Protein AF-A0A661KU87-F1 (afdb_monomer_lite)

Foldseek 3Di:
DVCVVVPCVVPPDDPVVVVVVCCVVVVVVCVVVVHDPLQVLLVCLLVVLQVLLVVLVVCLVQQHFWFDFDPDPPFDADDDPSHPHDHPTGTHSLSNLSNVLSVVLSVVLVVVVVVDQDRNLSNLSSLQSNLVSQLVSVVGTPPADDDDPPDGPSNVVSVVSNVVSVVVNVVVVVVSVVD

Sequence (179 aa):
YPLDILQIWKGGLVFSGGLITSCLVGGWYIRKYRLSFWLVGDIIAPSVALGQAIGRIGCFMAGCGYGKPTNLPWAVTFHNPHSLAPLNIPLHPTQLYHCLACTIIFFCLMILRKHKSFEGQIFLWYLLMHSLQRIIIERFRGDLYPFIGQMTATQFISLVILLTSGIMIILKTTKNKNK

pLDDT: mean 86.89, std 8.89, range [54.62, 96.62]

Structure (mmCIF, N/CA/C/O backbone):
data_AF-A0A661KU87-F1
#
_entry.id   AF-A0A661KU87-F1
#
loop_
_atom_site.group_PDB
_atom_site.id
_atom_site.type_symbol
_atom_site.label_atom_id
_atom_site.label_alt_id
_atom_site.label_comp_id
_atom_site.label_asym_id
_atom_site.label_entity_id
_atom_site.label_seq_id
_atom_site.pdbx_PDB_ins_code
_atom_site.Cartn_x
_atom_site.Cartn_y
_atom_site.Cartn_z
_atom_site.occupancy
_atom_site.B_iso_or_equiv
_atom_site.auth_seq_id
_atom_site.auth_comp_id
_atom_site.auth_asym_id
_atom_site.auth_atom_id
_atom_site.pdbx_PDB_model_num
ATOM 1 N N . TYR A 1 1 ? -19.245 8.003 -27.770 1.00 63.16 1 TYR A N 1
ATOM 2 C CA . TYR A 1 1 ? -19.704 6.608 -27.654 1.00 63.16 1 TYR A CA 1
ATOM 3 C C . TYR A 1 1 ? -20.017 6.285 -26.189 1.00 63.16 1 TYR A C 1
ATOM 5 O O . TYR A 1 1 ? -19.092 6.104 -25.414 1.00 63.16 1 TYR A O 1
ATOM 13 N N . PRO A 1 2 ? -21.293 6.290 -25.761 1.00 75.38 2 PRO A N 1
ATOM 14 C CA . PRO A 1 2 ? -21.675 6.072 -24.355 1.00 75.38 2 PRO A CA 1
ATOM 15 C C . PRO A 1 2 ? -21.610 4.600 -23.896 1.00 75.38 2 PRO A C 1
ATOM 17 O O . PRO A 1 2 ? -21.434 4.338 -22.711 1.00 75.38 2 PRO A O 1
ATOM 20 N N . LEU A 1 3 ? -21.694 3.634 -24.819 1.00 82.31 3 LEU A N 1
ATOM 21 C CA . LEU A 1 3 ? -21.620 2.194 -24.513 1.00 82.31 3 LEU A CA 1
ATOM 22 C C . LEU A 1 3 ? -20.214 1.718 -24.107 1.00 82.31 3 LEU A C 1
ATOM 24 O O . LEU A 1 3 ? -20.080 0.650 -23.512 1.00 82.31 3 LEU A O 1
ATOM 28 N N . ASP A 1 4 ? -19.172 2.507 -24.378 1.00 78.69 4 ASP A N 1
ATOM 29 C CA . ASP A 1 4 ? -17.792 2.163 -24.015 1.00 78.69 4 ASP A CA 1
ATOM 30 C C . ASP A 1 4 ? -17.561 2.168 -22.496 1.00 78.69 4 ASP A C 1
ATOM 32 O O . ASP A 1 4 ? -16.654 1.497 -22.013 1.00 78.69 4 ASP A O 1
ATOM 36 N N . ILE A 1 5 ? -18.430 2.834 -21.724 1.00 79.44 5 ILE A N 1
ATOM 37 C CA . ILE A 1 5 ? -18.377 2.855 -20.253 1.00 79.44 5 ILE A CA 1
ATOM 38 C C . ILE A 1 5 ? -18.571 1.447 -19.659 1.00 79.44 5 ILE A C 1
ATOM 40 O O . ILE A 1 5 ? -18.002 1.131 -18.617 1.00 79.44 5 ILE A O 1
ATOM 44 N N . LEU A 1 6 ? -19.347 0.580 -20.321 1.00 80.69 6 LEU A N 1
ATOM 45 C CA . LEU A 1 6 ? -19.609 -0.789 -19.858 1.00 80.69 6 LEU A CA 1
ATOM 46 C C . LEU A 1 6 ? -18.493 -1.775 -20.233 1.00 80.69 6 LEU A C 1
ATOM 48 O O . LEU A 1 6 ? -18.480 -2.903 -19.740 1.00 80.69 6 LEU A O 1
ATOM 52 N N . GLN A 1 7 ? -17.544 -1.372 -21.081 1.00 84.12 7 GLN A N 1
ATOM 53 C CA . GLN A 1 7 ? -16.491 -2.246 -21.599 1.00 84.12 7 GLN A CA 1
ATOM 54 C C . GLN A 1 7 ? -15.304 -2.337 -20.632 1.00 84.12 7 GLN A C 1
ATOM 56 O O . GLN A 1 7 ? -14.158 -2.069 -20.988 1.00 84.12 7 GLN A O 1
ATOM 61 N N . ILE A 1 8 ? -15.578 -2.765 -19.399 1.00 78.31 8 ILE A N 1
ATOM 62 C CA . ILE A 1 8 ? -14.597 -2.901 -18.308 1.00 78.31 8 ILE A CA 1
ATOM 63 C C . ILE A 1 8 ? -13.399 -3.802 -18.659 1.00 78.31 8 ILE A C 1
ATOM 65 O O . ILE A 1 8 ? -12.317 -3.647 -18.098 1.00 78.31 8 ILE A O 1
ATOM 69 N N . TRP A 1 9 ? -13.565 -4.723 -19.612 1.00 80.62 9 TRP A N 1
ATOM 70 C CA . TRP A 1 9 ? -12.511 -5.623 -20.092 1.00 80.62 9 TRP A CA 1
ATOM 71 C C . TRP A 1 9 ? -11.482 -4.941 -21.001 1.00 80.62 9 TRP A C 1
ATOM 73 O O . TRP A 1 9 ? -10.392 -5.476 -21.181 1.00 80.62 9 TRP A O 1
ATOM 83 N N . LYS A 1 10 ? -11.786 -3.758 -21.555 1.00 76.00 10 LYS A N 1
ATOM 84 C CA . LYS A 1 10 ? -10.812 -2.958 -22.317 1.00 76.00 10 LYS A CA 1
ATOM 85 C C . LYS A 1 10 ? -9.839 -2.186 -21.415 1.00 76.00 10 LYS A C 1
ATOM 87 O O . LYS A 1 10 ? -8.954 -1.499 -21.919 1.00 76.00 10 LYS A O 1
ATOM 92 N N . GLY A 1 11 ? -9.981 -2.299 -20.093 1.00 73.12 11 GLY A N 1
ATOM 93 C CA . GLY A 1 11 ? -9.184 -1.558 -19.121 1.00 73.12 11 GLY A CA 1
ATOM 94 C C . GLY A 1 11 ? -9.775 -0.178 -18.820 1.00 73.12 11 GLY A C 1
ATOM 95 O O . GLY A 1 11 ? -10.989 -0.007 -18.798 1.00 73.12 11 GLY A O 1
ATOM 96 N N . GLY A 1 12 ? -8.920 0.806 -18.523 1.00 72.94 12 GLY A N 1
ATOM 97 C CA . GLY A 1 12 ? -9.352 2.173 -18.180 1.00 72.94 12 GLY A CA 1
ATOM 98 C C . GLY A 1 12 ? -9.786 2.373 -16.721 1.00 72.94 12 GLY A C 1
ATOM 99 O O . GLY A 1 12 ? -10.287 3.436 -16.359 1.00 72.94 12 GLY A O 1
ATOM 100 N N . LEU A 1 13 ? -9.572 1.377 -15.859 1.00 77.69 13 LEU A N 1
ATOM 101 C CA . LEU A 1 13 ? -9.846 1.483 -14.428 1.00 77.69 13 LEU A CA 1
ATOM 102 C C . LEU A 1 13 ? -8.780 2.348 -13.746 1.00 77.69 13 LEU A C 1
ATOM 104 O O . LEU A 1 13 ? -7.620 1.956 -13.616 1.00 77.69 13 LEU A O 1
ATOM 108 N N . VAL A 1 14 ? -9.187 3.528 -13.282 1.00 79.19 14 VAL A N 1
ATOM 109 C CA . VAL A 1 14 ? -8.317 4.459 -12.555 1.00 79.19 14 VAL A CA 1
ATOM 110 C C . VAL A 1 14 ? -8.479 4.256 -11.051 1.00 79.19 14 VAL A C 1
ATOM 112 O O . VAL A 1 14 ? -9.593 4.244 -10.525 1.00 79.19 14 VAL A O 1
ATOM 115 N N . PHE A 1 15 ? -7.353 4.170 -10.338 1.00 77.00 15 PHE A N 1
ATOM 116 C CA . PHE A 1 15 ? -7.320 3.994 -8.882 1.00 77.00 15 PHE A CA 1
ATOM 117 C C . PHE A 1 15 ? -8.163 5.036 -8.126 1.00 77.00 15 PHE A C 1
ATOM 119 O O . PHE A 1 15 ? -8.895 4.688 -7.200 1.00 77.00 15 PHE A O 1
ATOM 126 N N . SER A 1 16 ? -8.110 6.303 -8.548 1.00 79.62 16 SER A N 1
ATOM 127 C CA . SER A 1 16 ? -8.848 7.407 -7.923 1.00 79.62 16 SER A CA 1
ATOM 128 C C . SER A 1 16 ? -10.362 7.184 -7.912 1.00 79.62 16 SER A C 1
ATOM 130 O O . SER A 1 16 ? -11.008 7.494 -6.915 1.00 79.62 16 SER A O 1
ATOM 132 N N . GLY A 1 17 ? -10.925 6.601 -8.977 1.00 84.81 17 GLY A N 1
ATOM 133 C CA . GLY A 1 17 ? -12.355 6.291 -9.043 1.00 84.81 17 GLY A CA 1
ATOM 134 C C . GLY A 1 17 ? -12.747 5.248 -7.999 1.00 84.81 17 GLY A C 1
ATOM 135 O O . GLY A 1 17 ? -13.659 5.473 -7.207 1.00 84.81 17 GLY A O 1
ATOM 136 N N . GLY A 1 18 ? -11.981 4.154 -7.923 1.00 85.06 18 GLY A N 1
ATOM 137 C CA . GLY A 1 18 ? -12.186 3.116 -6.912 1.00 85.06 18 GLY A CA 1
ATOM 138 C C . GLY A 1 18 ? -12.072 3.652 -5.483 1.00 85.06 18 GLY A C 1
ATOM 139 O O . GLY A 1 18 ? -12.890 3.305 -4.630 1.00 85.06 18 GLY A O 1
ATOM 140 N N . LEU A 1 19 ? -11.108 4.541 -5.226 1.00 85.56 19 LEU A N 1
ATOM 141 C CA . LEU A 1 19 ? -10.925 5.162 -3.915 1.00 85.56 19 LEU A CA 1
ATOM 142 C C . LEU A 1 19 ? -12.119 6.044 -3.522 1.00 85.56 19 LEU A C 1
ATOM 144 O O . LEU A 1 19 ? -12.631 5.910 -2.411 1.00 85.56 19 LEU A O 1
ATOM 148 N N . ILE A 1 20 ? -12.590 6.911 -4.425 1.00 88.69 20 ILE A N 1
ATOM 149 C CA . ILE A 1 20 ? -13.728 7.808 -4.164 1.00 88.69 20 ILE A CA 1
ATOM 150 C C . ILE A 1 20 ? -14.986 6.994 -3.864 1.00 88.69 20 ILE A C 1
ATOM 152 O O . ILE A 1 20 ? -15.632 7.212 -2.838 1.00 88.69 20 ILE A O 1
ATOM 156 N N . THR A 1 21 ? -15.304 6.013 -4.711 1.00 90.25 21 THR A N 1
ATOM 157 C CA . THR A 1 21 ? -16.482 5.161 -4.516 1.00 90.25 21 THR A CA 1
ATOM 158 C C . THR A 1 21 ? -16.381 4.363 -3.216 1.00 90.25 21 THR A C 1
ATOM 160 O O . THR A 1 21 ? -17.356 4.294 -2.470 1.00 90.25 21 THR A O 1
ATOM 163 N N . SER A 1 22 ? -15.199 3.832 -2.884 1.00 88.81 22 SER A N 1
ATOM 164 C CA . SER A 1 22 ? -14.978 3.105 -1.625 1.00 88.81 22 SER A CA 1
ATOM 165 C C . SER A 1 22 ? -15.187 3.995 -0.397 1.00 88.81 22 SER A C 1
ATOM 167 O O . SER A 1 22 ? -15.832 3.574 0.562 1.00 88.81 22 SER A O 1
ATOM 169 N N . CYS A 1 23 ? -14.696 5.237 -0.424 1.00 89.88 23 CYS A N 1
ATOM 170 C CA . CYS A 1 23 ? -14.893 6.198 0.662 1.00 89.88 23 CYS A CA 1
ATOM 171 C C . CYS A 1 23 ? -16.365 6.602 0.821 1.00 89.88 23 CYS A C 1
ATOM 173 O O . CYS A 1 23 ? -16.861 6.656 1.946 1.00 89.88 23 CYS A O 1
ATOM 175 N N . LEU A 1 24 ? -17.077 6.852 -0.283 1.00 92.69 24 LEU A N 1
ATOM 176 C CA . LEU A 1 24 ? -18.495 7.225 -0.257 1.00 92.69 24 LEU A CA 1
ATOM 177 C C . LEU A 1 24 ? -19.370 6.088 0.278 1.00 92.69 24 LEU A C 1
ATOM 179 O O . LEU A 1 24 ? -20.148 6.290 1.211 1.00 92.69 24 LEU A O 1
ATOM 183 N N . VAL A 1 25 ? -19.210 4.881 -0.271 1.00 92.94 25 VAL A N 1
ATOM 184 C CA . VAL A 1 25 ? -19.985 3.703 0.143 1.00 92.94 25 VAL A CA 1
ATOM 185 C C . VAL A 1 25 ? -19.622 3.293 1.569 1.00 92.94 25 VAL A C 1
ATOM 187 O O . VAL A 1 25 ? -20.515 3.038 2.377 1.00 92.94 25 VAL A O 1
ATOM 190 N N . GLY A 1 26 ? -18.332 3.290 1.915 1.00 90.62 26 GLY A N 1
ATOM 191 C CA . GLY A 1 26 ? -17.863 2.990 3.267 1.00 90.62 26 GLY A CA 1
ATOM 192 C C . GLY A 1 26 ? -18.375 3.997 4.298 1.00 90.62 26 GLY A C 1
ATOM 193 O O . GLY A 1 26 ? -18.896 3.601 5.339 1.00 90.62 26 GLY A O 1
ATOM 194 N N . GLY A 1 27 ? -18.309 5.295 3.992 1.00 91.56 27 GLY A N 1
ATOM 195 C CA . GLY A 1 27 ? -18.833 6.355 4.856 1.00 91.56 27 GLY A CA 1
ATOM 196 C C . GLY A 1 27 ? -20.348 6.261 5.050 1.00 91.56 27 GLY A C 1
ATOM 197 O O . GLY A 1 27 ? -20.837 6.347 6.180 1.00 91.56 27 GLY A O 1
ATOM 198 N N . TRP A 1 28 ? -21.092 6.006 3.970 1.00 94.81 28 TRP A N 1
ATOM 199 C CA . TRP A 1 28 ? -22.531 5.754 4.038 1.00 94.81 28 TRP A CA 1
ATOM 200 C C . TRP A 1 28 ? -22.860 4.526 4.897 1.00 94.81 28 TRP A C 1
ATOM 202 O O . TRP A 1 28 ? -23.741 4.601 5.752 1.00 94.81 28 TRP A O 1
ATOM 212 N N . TYR A 1 29 ? -22.119 3.426 4.738 1.00 93.06 29 TYR A N 1
ATOM 213 C CA . TYR A 1 29 ? -22.314 2.194 5.505 1.00 93.06 29 TYR A CA 1
ATOM 214 C C . TYR A 1 29 ? -22.058 2.402 7.004 1.00 93.06 29 TYR A C 1
ATOM 216 O O . TYR A 1 29 ? -22.895 2.048 7.835 1.00 93.06 29 TYR A O 1
ATOM 224 N N . ILE A 1 30 ? -20.943 3.049 7.357 1.00 93.44 30 ILE A N 1
ATOM 225 C CA . ILE A 1 30 ? -20.600 3.380 8.748 1.00 93.44 30 ILE A CA 1
ATOM 226 C C . ILE A 1 30 ? -21.708 4.224 9.385 1.00 93.44 30 ILE A C 1
ATOM 228 O O . ILE A 1 30 ? -22.127 3.945 10.510 1.00 93.44 30 ILE A O 1
ATOM 232 N N . ARG A 1 31 ? -22.229 5.220 8.653 1.00 91.88 31 ARG A N 1
ATOM 233 C CA . ARG A 1 31 ? -23.305 6.094 9.137 1.00 91.88 31 ARG A CA 1
ATOM 234 C C . ARG A 1 31 ? -24.635 5.354 9.279 1.00 91.88 31 ARG A C 1
ATOM 236 O O . ARG A 1 31 ? -25.311 5.530 10.290 1.00 91.88 31 ARG A O 1
ATOM 243 N N . LYS A 1 32 ? -24.999 4.518 8.302 1.00 94.56 32 LYS A N 1
ATOM 244 C CA . LYS A 1 32 ? -26.252 3.748 8.298 1.00 94.56 32 LYS A CA 1
ATOM 245 C C . LYS A 1 32 ? -26.335 2.786 9.483 1.00 94.56 32 LYS A C 1
ATOM 24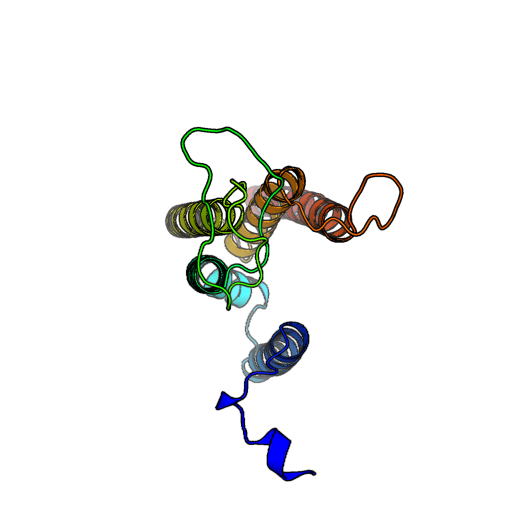7 O O . LYS A 1 32 ? -27.383 2.699 10.113 1.00 94.56 32 LYS A O 1
ATOM 252 N N . TYR A 1 33 ? -25.230 2.117 9.811 1.00 93.38 33 TYR A N 1
ATOM 253 C CA . TYR A 1 33 ? -25.172 1.124 10.890 1.00 93.38 33 TYR A CA 1
ATOM 254 C C . TYR A 1 33 ? -24.600 1.663 12.211 1.00 93.38 33 TYR A C 1
ATOM 256 O O . TYR A 1 33 ? -24.399 0.890 13.142 1.00 93.38 33 TYR A O 1
ATOM 264 N N . ARG A 1 34 ? -24.349 2.979 12.312 1.00 91.44 34 ARG A N 1
ATOM 265 C CA . ARG A 1 34 ? -23.803 3.649 13.511 1.00 91.44 34 ARG A CA 1
ATOM 266 C C . ARG A 1 34 ? -22.528 2.986 14.054 1.00 91.44 34 ARG A C 1
ATOM 268 O O . ARG A 1 34 ? -22.340 2.869 15.262 1.00 91.44 34 ARG A O 1
ATOM 275 N N . LEU A 1 35 ? -21.652 2.544 13.155 1.00 91.19 35 LEU A N 1
ATOM 276 C CA . LEU A 1 35 ? -20.409 1.869 13.522 1.00 91.19 35 LEU A CA 1
ATOM 277 C C . LEU A 1 35 ? -19.326 2.883 13.917 1.00 91.19 35 LEU A C 1
ATOM 279 O O . LEU A 1 35 ? -19.263 3.992 13.385 1.00 91.19 35 LEU A O 1
ATOM 283 N N . SER A 1 36 ? -18.424 2.485 14.817 1.00 90.44 36 SER A N 1
ATOM 284 C CA . SER A 1 36 ? -17.209 3.255 15.111 1.00 90.44 36 SER A CA 1
ATOM 285 C C . SER A 1 36 ? -16.276 3.215 13.898 1.00 90.44 36 SER A C 1
ATOM 287 O O . SER A 1 36 ? -15.857 2.138 13.466 1.00 90.44 36 SER A O 1
ATOM 289 N N . PHE A 1 37 ? -15.920 4.384 13.350 1.00 90.00 37 PHE A N 1
ATOM 290 C CA . PHE A 1 37 ? -14.966 4.492 12.235 1.00 90.00 37 PHE A CA 1
ATOM 291 C C . PHE A 1 37 ? -13.638 3.793 12.557 1.00 90.00 37 PHE A C 1
ATOM 293 O O . PHE A 1 37 ? -13.064 3.117 11.709 1.00 90.00 37 PHE A O 1
ATOM 300 N N . TRP A 1 38 ? -13.179 3.911 13.803 1.00 91.44 38 TRP A N 1
ATOM 301 C CA . TRP A 1 38 ? -11.935 3.307 14.271 1.00 91.44 38 TRP A CA 1
ATOM 302 C C . TRP A 1 38 ? -11.997 1.781 14.299 1.00 91.44 38 TRP A C 1
ATOM 304 O O . TRP A 1 38 ? -11.044 1.126 13.883 1.00 91.44 38 TRP A O 1
ATOM 314 N N . LEU A 1 39 ? -13.131 1.219 14.726 1.00 90.69 39 LEU A N 1
ATOM 315 C CA . LEU A 1 39 ? -13.360 -0.223 14.706 1.00 90.69 39 LEU A CA 1
ATOM 316 C C . LEU A 1 39 ? -13.372 -0.763 13.272 1.00 90.69 39 LEU A C 1
ATOM 318 O O . LEU A 1 39 ? -12.724 -1.768 12.986 1.00 90.69 39 LEU A O 1
ATOM 322 N N . VAL A 1 40 ? -14.085 -0.089 12.365 1.00 92.56 40 VAL A N 1
ATOM 323 C CA . VAL A 1 40 ? -14.126 -0.487 10.951 1.00 92.56 40 VAL A CA 1
ATOM 324 C C . VAL A 1 40 ? -12.734 -0.377 10.330 1.00 92.56 40 VAL A C 1
ATOM 326 O O . VAL A 1 40 ? -12.292 -1.321 9.682 1.00 92.56 40 VAL A O 1
ATOM 329 N N . GLY A 1 41 ? -12.011 0.713 10.605 1.00 91.88 41 GLY A N 1
ATOM 330 C CA . GLY A 1 41 ? -10.615 0.917 10.214 1.00 91.88 41 GLY A CA 1
ATOM 331 C C . GLY A 1 41 ? -9.700 -0.240 10.625 1.00 91.88 41 GLY A C 1
ATOM 332 O O . GLY A 1 41 ? -8.937 -0.755 9.808 1.00 91.88 41 GLY A O 1
ATOM 333 N N . ASP A 1 42 ? -9.807 -0.687 11.877 1.00 92.50 42 ASP A N 1
ATOM 334 C CA . ASP A 1 42 ? -9.014 -1.797 12.414 1.00 92.50 42 ASP A CA 1
ATOM 335 C C . ASP A 1 42 ? -9.293 -3.134 11.711 1.00 92.50 42 ASP A C 1
ATOM 337 O O . ASP A 1 42 ? -8.398 -3.973 11.592 1.00 92.50 42 ASP A O 1
ATOM 341 N N . ILE A 1 43 ? -10.525 -3.339 11.239 1.00 92.75 43 ILE A N 1
ATOM 342 C CA . ILE A 1 43 ? -10.932 -4.549 10.514 1.00 92.75 43 ILE A CA 1
ATOM 343 C C . ILE A 1 43 ? -10.442 -4.504 9.062 1.00 92.75 43 ILE A C 1
ATOM 345 O O . ILE A 1 43 ? -9.950 -5.508 8.543 1.00 92.75 43 ILE A O 1
ATOM 349 N N . ILE A 1 44 ? -10.565 -3.352 8.398 1.00 93.62 44 ILE A N 1
ATOM 350 C CA . ILE A 1 44 ? -10.206 -3.222 6.979 1.00 93.62 44 ILE A CA 1
ATOM 351 C C . ILE A 1 44 ? -8.693 -3.130 6.761 1.00 93.62 44 ILE A C 1
ATOM 353 O O . ILE A 1 44 ? -8.218 -3.587 5.728 1.00 93.62 44 ILE A O 1
ATOM 357 N N . ALA A 1 45 ? -7.926 -2.581 7.709 1.00 94.12 45 ALA A N 1
ATOM 358 C CA . ALA A 1 45 ? -6.499 -2.302 7.528 1.00 94.12 45 ALA A CA 1
ATOM 359 C C . ALA A 1 45 ? -5.660 -3.520 7.082 1.00 94.12 45 ALA A C 1
ATOM 361 O O . ALA A 1 45 ? -4.958 -3.402 6.073 1.00 94.12 45 ALA A O 1
ATOM 362 N N . PRO A 1 46 ? -5.747 -4.701 7.732 1.00 93.88 46 PRO A N 1
ATOM 363 C CA . PRO A 1 46 ? -5.045 -5.892 7.254 1.00 93.88 46 PRO A CA 1
ATOM 364 C C . PRO A 1 46 ? -5.496 -6.305 5.845 1.00 93.88 46 PRO A C 1
ATOM 366 O O . PRO A 1 46 ? -4.669 -6.600 4.986 1.00 93.88 46 PRO A O 1
ATOM 369 N N . SER A 1 47 ? -6.802 -6.259 5.572 1.00 94.38 47 SER A N 1
ATOM 370 C CA . SER A 1 47 ? -7.365 -6.617 4.263 1.00 94.38 47 SER A CA 1
ATOM 371 C C . SER A 1 47 ? -6.845 -5.705 3.149 1.00 94.38 47 SER A C 1
ATOM 373 O O . SER A 1 47 ? -6.512 -6.176 2.064 1.00 94.38 47 SER A O 1
ATOM 375 N N . VAL A 1 48 ? -6.708 -4.404 3.426 1.00 93.94 48 VAL A N 1
ATOM 376 C CA . VAL A 1 48 ? -6.121 -3.436 2.490 1.00 93.94 48 VAL A CA 1
ATOM 377 C C . VAL A 1 48 ? -4.639 -3.732 2.255 1.00 93.94 48 VAL A C 1
ATOM 379 O O . VAL A 1 48 ? -4.202 -3.706 1.106 1.00 93.94 48 VAL A O 1
ATOM 382 N N . ALA A 1 49 ? -3.867 -4.045 3.302 1.00 94.38 49 ALA A N 1
ATOM 383 C CA . ALA A 1 49 ? -2.456 -4.410 3.156 1.00 94.38 49 ALA A CA 1
ATOM 384 C C . ALA A 1 49 ? -2.279 -5.636 2.245 1.00 94.38 49 ALA A C 1
ATOM 386 O O . ALA A 1 49 ? -1.471 -5.607 1.317 1.00 94.38 49 ALA A O 1
ATOM 387 N N . LEU A 1 50 ? -3.093 -6.674 2.450 1.00 95.38 50 LEU A N 1
ATOM 388 C CA . LEU A 1 50 ? -3.077 -7.876 1.618 1.00 95.38 50 LEU A CA 1
ATOM 389 C C . LEU A 1 50 ? -3.511 -7.584 0.172 1.00 95.38 50 LEU A C 1
ATOM 391 O O . LEU A 1 50 ? -2.848 -8.013 -0.771 1.00 95.38 50 LEU A O 1
ATOM 395 N N . GLY A 1 51 ? -4.579 -6.803 -0.013 1.00 94.25 51 GLY A N 1
ATOM 396 C CA . GLY A 1 51 ? -5.045 -6.393 -1.339 1.00 94.25 51 GLY A CA 1
ATOM 397 C C . GLY A 1 51 ? -3.986 -5.610 -2.119 1.00 94.25 51 GLY A C 1
ATOM 398 O O . GLY A 1 51 ? -3.806 -5.833 -3.315 1.00 94.25 51 GLY A O 1
ATOM 399 N N . GLN A 1 52 ? -3.221 -4.747 -1.443 1.00 93.31 52 GLN A N 1
ATOM 400 C CA . GLN A 1 52 ? -2.089 -4.061 -2.066 1.00 93.31 52 GLN A CA 1
ATOM 401 C C . GLN A 1 52 ? -0.951 -5.012 -2.437 1.00 93.31 52 GLN A C 1
ATOM 403 O O . GLN A 1 52 ? -0.388 -4.858 -3.520 1.00 93.31 52 GLN A O 1
ATOM 408 N N . ALA A 1 53 ? -0.628 -5.991 -1.585 1.00 94.25 53 ALA A N 1
ATOM 409 C CA . ALA A 1 53 ? 0.398 -6.982 -1.899 1.00 94.25 53 ALA A CA 1
ATOM 410 C C . ALA A 1 53 ? 0.054 -7.727 -3.197 1.00 94.25 53 ALA A C 1
ATOM 412 O O . ALA A 1 53 ? 0.848 -7.742 -4.135 1.00 94.25 53 ALA A O 1
ATOM 413 N N . ILE A 1 54 ? -1.178 -8.232 -3.297 1.00 94.88 54 ILE A N 1
ATOM 414 C CA . ILE A 1 54 ? -1.670 -8.932 -4.491 1.00 94.88 54 ILE A CA 1
ATOM 415 C C . ILE A 1 54 ? -1.694 -7.996 -5.707 1.00 94.88 54 ILE A C 1
ATOM 417 O O . ILE A 1 54 ? -1.208 -8.354 -6.779 1.00 94.88 54 ILE A O 1
ATOM 421 N N . GLY A 1 55 ? -2.190 -6.765 -5.547 1.00 91.00 55 GLY A N 1
ATOM 422 C CA . GLY A 1 55 ? -2.216 -5.780 -6.630 1.00 91.00 55 GLY A CA 1
ATOM 423 C C . GLY A 1 55 ? -0.825 -5.480 -7.199 1.00 91.00 55 GLY A C 1
ATOM 424 O O . GLY A 1 55 ? -0.672 -5.301 -8.407 1.00 91.00 55 GLY A O 1
ATOM 425 N N . ARG A 1 56 ? 0.215 -5.490 -6.356 1.00 91.88 56 ARG A N 1
ATOM 426 C CA . ARG A 1 56 ? 1.604 -5.276 -6.787 1.00 91.88 56 ARG A CA 1
ATOM 427 C C . ARG A 1 56 ? 2.183 -6.433 -7.586 1.00 91.88 56 ARG A C 1
ATOM 429 O O . ARG A 1 56 ? 3.007 -6.175 -8.460 1.00 91.88 56 ARG A O 1
ATOM 436 N N . ILE A 1 57 ? 1.721 -7.660 -7.358 1.00 92.31 57 ILE A N 1
ATOM 437 C CA . ILE A 1 57 ? 2.054 -8.804 -8.218 1.00 92.31 57 ILE A CA 1
ATOM 438 C C . ILE A 1 57 ? 1.497 -8.562 -9.626 1.00 92.31 57 ILE A C 1
ATOM 440 O O . ILE A 1 57 ? 2.223 -8.709 -10.605 1.00 92.31 57 ILE A O 1
ATOM 444 N N . GLY A 1 58 ? 0.256 -8.076 -9.733 1.00 89.44 58 GLY A N 1
ATOM 445 C CA . GLY A 1 58 ? -0.324 -7.665 -11.016 1.00 89.44 58 GLY A CA 1
ATOM 446 C C . GLY A 1 58 ? 0.490 -6.565 -11.707 1.00 89.44 58 GLY A C 1
ATOM 447 O O . GLY A 1 58 ? 0.778 -6.664 -12.898 1.00 89.44 58 GLY A O 1
ATOM 448 N N . CYS A 1 59 ? 0.943 -5.552 -10.956 1.00 87.31 59 CYS A N 1
ATOM 449 C CA . CYS A 1 59 ? 1.834 -4.514 -11.490 1.00 87.31 59 CYS A CA 1
ATOM 450 C C . CYS A 1 59 ? 3.163 -5.079 -12.005 1.00 87.31 59 CYS A C 1
ATOM 452 O O . CYS A 1 59 ? 3.659 -4.626 -13.033 1.00 87.31 59 CYS A O 1
ATOM 454 N N . PHE A 1 60 ? 3.737 -6.054 -11.297 1.00 89.88 60 PHE A N 1
ATOM 455 C CA . PHE A 1 60 ? 4.962 -6.724 -11.716 1.00 89.88 60 PHE A CA 1
ATOM 456 C C . PHE A 1 60 ? 4.759 -7.479 -13.034 1.00 89.88 60 PHE A C 1
ATOM 458 O O . PHE A 1 60 ? 5.551 -7.306 -13.953 1.00 89.88 60 PHE A O 1
ATOM 465 N N . MET A 1 61 ? 3.663 -8.229 -13.171 1.00 87.94 61 MET A N 1
ATOM 466 C CA . MET A 1 61 ? 3.333 -8.942 -14.412 1.00 87.94 61 MET A CA 1
ATOM 467 C C . MET A 1 61 ? 3.085 -7.994 -15.595 1.00 87.94 61 MET A C 1
ATOM 469 O O . MET A 1 61 ? 3.457 -8.310 -16.720 1.00 87.94 61 MET A O 1
ATOM 473 N N . ALA A 1 62 ? 2.489 -6.826 -15.342 1.00 86.44 62 ALA A N 1
ATOM 474 C CA . ALA A 1 62 ? 2.267 -5.792 -16.355 1.00 86.44 62 ALA A CA 1
ATOM 475 C C . ALA A 1 62 ? 3.522 -4.949 -16.671 1.00 86.44 62 ALA A C 1
ATOM 477 O O . ALA A 1 62 ? 3.520 -4.163 -17.619 1.00 86.44 62 ALA A O 1
ATOM 478 N N . GLY A 1 63 ? 4.579 -5.054 -15.858 1.00 81.75 63 GLY A N 1
ATOM 479 C CA . GLY A 1 63 ? 5.780 -4.229 -15.979 1.00 81.75 63 GLY A CA 1
ATOM 480 C C . GLY A 1 63 ? 5.582 -2.758 -15.598 1.00 81.75 63 GLY A C 1
ATOM 481 O O . GLY A 1 63 ? 6.342 -1.907 -16.046 1.00 81.75 63 GLY A O 1
ATOM 482 N N . CYS A 1 64 ? 4.579 -2.407 -14.785 1.00 81.44 64 CYS A N 1
ATOM 483 C CA . CYS A 1 64 ? 4.331 -1.013 -14.394 1.00 81.44 64 CYS A CA 1
ATOM 484 C C . CYS A 1 64 ? 4.942 -0.653 -13.032 1.00 81.44 64 CYS A C 1
ATOM 486 O O . CYS A 1 64 ? 5.013 -1.484 -12.124 1.00 81.44 64 CYS A O 1
ATOM 488 N N . GLY A 1 65 ? 5.366 0.606 -12.866 1.00 76.88 65 GLY A N 1
ATOM 489 C CA . GLY A 1 65 ? 5.920 1.118 -11.606 1.00 76.88 65 GLY A CA 1
ATOM 490 C C . GLY A 1 65 ? 7.280 0.517 -11.246 1.00 76.88 65 GLY A C 1
ATOM 491 O O . GLY A 1 65 ? 7.474 0.077 -10.105 1.00 76.88 65 GLY A O 1
ATOM 492 N N . TYR A 1 66 ? 8.175 0.453 -12.233 1.00 84.00 66 TYR A N 1
ATOM 493 C CA . TYR A 1 66 ? 9.514 -0.108 -12.109 1.00 84.00 66 TYR A CA 1
ATOM 494 C C . TYR A 1 66 ? 10.482 0.846 -11.391 1.00 84.00 66 TYR A C 1
ATOM 496 O O . TYR A 1 66 ? 10.241 2.044 -11.202 1.00 84.00 66 TYR A O 1
ATOM 504 N N . GLY A 1 67 ? 11.586 0.282 -10.915 1.00 86.50 67 GLY A N 1
ATOM 505 C CA . GLY A 1 67 ? 12.627 1.035 -10.240 1.00 86.50 67 GLY A CA 1
ATOM 506 C C . GLY A 1 67 ? 13.709 1.556 -11.181 1.00 86.50 67 GLY A C 1
ATOM 507 O O . GLY A 1 67 ? 13.676 1.340 -12.387 1.00 86.50 67 GLY A O 1
ATOM 508 N N . LYS A 1 68 ? 14.700 2.249 -10.622 1.00 87.88 68 LYS A N 1
ATOM 509 C CA . LYS A 1 68 ? 15.869 2.724 -11.376 1.00 87.88 68 LYS A CA 1
ATOM 510 C C . LYS A 1 68 ? 16.664 1.542 -11.962 1.00 87.88 68 LYS A C 1
ATOM 512 O O . LYS A 1 68 ? 16.635 0.453 -11.373 1.00 87.88 68 LYS A O 1
ATOM 517 N N . PRO A 1 69 ? 17.401 1.753 -13.068 1.00 89.44 69 PRO A N 1
ATOM 518 C CA . PRO A 1 69 ? 18.369 0.783 -13.562 1.00 89.44 69 PRO A CA 1
ATOM 519 C C . PRO A 1 69 ? 19.381 0.404 -12.481 1.00 89.44 69 PRO A C 1
ATOM 521 O O . PRO A 1 69 ? 19.845 1.265 -11.730 1.00 89.44 69 PRO A O 1
ATOM 524 N N . THR A 1 70 ? 19.690 -0.885 -12.369 1.00 89.31 70 THR A N 1
ATOM 525 C CA . THR A 1 70 ? 20.565 -1.407 -11.317 1.00 89.31 70 THR A CA 1
ATOM 526 C C . THR A 1 70 ? 21.297 -2.660 -11.772 1.00 89.31 70 THR A C 1
ATOM 528 O O . THR A 1 70 ? 20.760 -3.447 -12.542 1.00 89.31 70 THR A O 1
ATOM 531 N N . ASN A 1 71 ? 22.500 -2.875 -11.241 1.00 89.44 71 ASN A N 1
ATOM 532 C CA . ASN A 1 71 ? 23.340 -4.040 -11.551 1.00 89.44 71 ASN A CA 1
ATOM 533 C C . ASN A 1 71 ? 23.336 -5.081 -10.417 1.00 89.44 71 ASN A C 1
ATOM 535 O O . ASN A 1 71 ? 24.243 -5.901 -10.309 1.00 89.44 71 ASN A O 1
ATOM 539 N N . LEU A 1 72 ? 22.353 -5.010 -9.518 1.00 91.19 72 LEU A N 1
ATOM 540 C CA . LEU A 1 72 ? 22.223 -5.945 -8.401 1.00 91.19 72 LEU A CA 1
ATOM 541 C C . LEU A 1 72 ? 21.828 -7.349 -8.889 1.00 91.19 72 LEU A C 1
ATOM 543 O O . LEU A 1 72 ? 21.112 -7.467 -9.883 1.00 91.19 72 LEU A O 1
ATOM 547 N N . PRO A 1 73 ? 22.202 -8.417 -8.161 1.00 89.75 73 PRO A N 1
ATOM 548 C CA . PRO A 1 73 ? 21.974 -9.796 -8.606 1.00 89.75 73 PRO A CA 1
ATOM 549 C C . PRO A 1 73 ? 20.493 -10.205 -8.647 1.00 89.75 73 PRO A C 1
ATOM 551 O O . PRO A 1 73 ? 20.151 -11.200 -9.272 1.00 89.75 73 PRO A O 1
ATOM 554 N N . TRP A 1 74 ? 19.605 -9.445 -8.000 1.00 90.44 74 TRP A N 1
ATOM 555 C CA . TRP A 1 74 ? 18.150 -9.643 -8.038 1.00 90.44 74 TRP A CA 1
ATOM 556 C C . TRP A 1 74 ? 17.424 -8.617 -8.925 1.00 90.44 74 TRP A C 1
ATOM 558 O O . TRP A 1 74 ? 16.213 -8.421 -8.790 1.00 90.44 74 TRP A O 1
ATOM 568 N N . ALA A 1 75 ? 18.152 -7.905 -9.792 1.00 89.88 75 ALA A N 1
ATOM 569 C CA . ALA A 1 75 ? 17.538 -7.048 -10.798 1.00 89.88 75 ALA A CA 1
ATOM 570 C C . ALA A 1 75 ? 16.661 -7.878 -11.745 1.00 89.88 75 ALA A C 1
ATOM 572 O O . ALA A 1 75 ? 16.981 -9.023 -12.063 1.00 89.88 75 ALA A O 1
ATOM 573 N N . VAL A 1 76 ? 15.559 -7.291 -12.209 1.00 89.62 76 VAL A N 1
ATOM 574 C CA . VAL A 1 76 ? 14.640 -7.952 -13.143 1.00 89.62 76 VAL A CA 1
ATOM 575 C C . VAL A 1 76 ? 14.689 -7.238 -14.485 1.00 89.62 76 VAL A C 1
ATOM 577 O O . VAL A 1 76 ? 14.587 -6.012 -14.548 1.00 89.62 76 VAL A O 1
ATOM 580 N N . THR A 1 77 ? 14.837 -8.020 -15.553 1.00 90.00 77 THR A N 1
ATOM 581 C CA . THR A 1 77 ? 14.809 -7.565 -16.943 1.00 90.00 77 THR A CA 1
ATOM 582 C C . THR A 1 77 ? 13.488 -7.960 -17.596 1.00 90.00 77 THR A C 1
ATOM 584 O O . THR A 1 77 ? 13.080 -9.124 -17.595 1.00 90.00 77 THR A O 1
ATOM 587 N N . PHE A 1 78 ? 12.799 -6.976 -18.168 1.00 88.00 78 PHE A N 1
ATOM 588 C CA . PHE A 1 78 ? 11.572 -7.205 -18.921 1.00 88.00 78 PHE A CA 1
ATOM 589 C C . PHE A 1 78 ? 11.914 -7.399 -20.401 1.00 88.00 78 PHE A C 1
ATOM 591 O O . PHE A 1 78 ? 12.584 -6.560 -20.996 1.00 88.00 78 PHE A O 1
ATOM 598 N N . HIS A 1 79 ? 11.447 -8.502 -20.988 1.00 88.12 79 HIS A N 1
ATOM 599 C CA . HIS A 1 79 ? 11.712 -8.852 -22.393 1.00 88.12 79 HIS A CA 1
ATOM 600 C C . HIS A 1 79 ? 10.458 -8.784 -23.273 1.00 88.12 79 HIS A C 1
ATOM 602 O O . HIS A 1 79 ? 10.552 -8.767 -24.496 1.00 88.12 79 HIS A O 1
ATOM 608 N N . ASN A 1 80 ? 9.268 -8.768 -22.665 1.00 87.19 80 ASN A N 1
ATOM 609 C CA . ASN A 1 80 ? 8.014 -8.775 -23.407 1.00 87.19 80 ASN A CA 1
ATOM 610 C C . ASN A 1 80 ? 7.729 -7.373 -23.979 1.00 87.19 80 ASN A C 1
ATOM 612 O O . ASN A 1 80 ? 7.649 -6.436 -23.185 1.00 87.19 80 ASN A O 1
ATOM 616 N N . PRO A 1 81 ? 7.506 -7.218 -25.299 1.00 83.94 81 PRO A N 1
ATOM 617 C CA . PRO A 1 81 ? 7.257 -5.920 -25.933 1.00 83.94 81 PRO A CA 1
ATOM 618 C C . PRO A 1 81 ? 5.987 -5.208 -25.444 1.00 83.94 81 PRO A C 1
ATOM 620 O O . PRO A 1 81 ? 5.869 -4.000 -25.611 1.00 83.94 81 PRO A O 1
ATOM 623 N N . HIS A 1 82 ? 5.049 -5.928 -24.823 1.00 83.88 82 HIS A N 1
ATOM 624 C CA . HIS A 1 82 ? 3.847 -5.350 -24.214 1.00 83.88 82 HIS A CA 1
ATOM 625 C C . HIS A 1 82 ? 4.056 -4.870 -22.768 1.00 83.88 82 HIS A C 1
ATOM 627 O O . HIS A 1 82 ? 3.112 -4.397 -22.135 1.00 83.88 82 HIS A O 1
ATOM 633 N N . SER A 1 83 ? 5.267 -5.011 -22.223 1.00 83.75 83 SER A N 1
ATOM 634 C CA . SER A 1 83 ? 5.616 -4.495 -20.901 1.00 83.75 83 SER A CA 1
ATOM 635 C C . SER A 1 83 ? 5.638 -2.969 -20.901 1.00 83.75 83 SER A C 1
ATOM 637 O O . SER A 1 83 ? 6.140 -2.342 -21.830 1.00 83.75 83 SER A O 1
ATOM 639 N N . LEU A 1 84 ? 5.155 -2.366 -19.815 1.00 82.06 84 LEU A N 1
ATOM 640 C CA . LEU A 1 84 ? 5.269 -0.920 -19.594 1.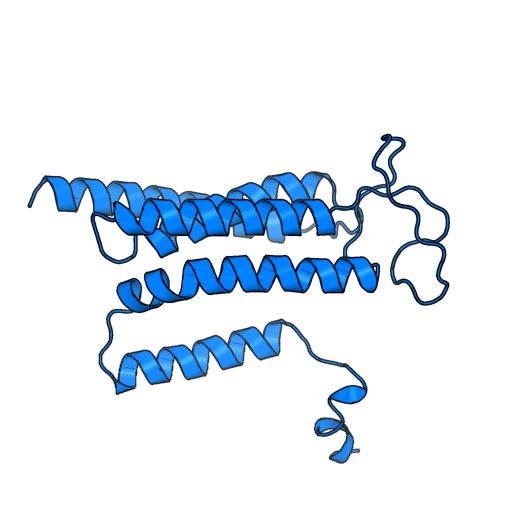00 82.06 84 LEU A CA 1
ATOM 641 C C . LEU A 1 84 ? 6.682 -0.492 -19.150 1.00 82.06 84 LEU A C 1
ATOM 643 O O . LEU A 1 84 ? 6.974 0.702 -19.120 1.00 82.06 84 LEU A O 1
ATOM 647 N N . ALA A 1 85 ? 7.546 -1.446 -18.792 1.00 83.31 85 ALA A N 1
ATOM 648 C CA . ALA A 1 85 ? 8.929 -1.203 -18.391 1.00 83.31 85 ALA A CA 1
ATOM 649 C C . ALA A 1 85 ? 9.881 -1.159 -19.597 1.00 83.31 85 ALA A C 1
ATOM 651 O O . ALA A 1 85 ? 9.640 -1.854 -20.587 1.00 83.31 85 ALA A O 1
ATOM 652 N N . PRO A 1 86 ? 11.001 -0.416 -19.509 1.00 83.38 86 PRO A N 1
ATOM 653 C CA . PRO A 1 86 ? 12.005 -0.408 -20.560 1.00 83.38 86 PRO A CA 1
ATOM 654 C C . PRO A 1 86 ? 12.593 -1.809 -20.761 1.00 83.38 86 PRO A C 1
ATOM 656 O O . PRO A 1 86 ? 12.970 -2.495 -19.807 1.00 83.38 86 PRO A O 1
ATOM 659 N N . LEU A 1 87 ? 12.647 -2.226 -22.025 1.00 87.81 87 LEU A N 1
ATOM 660 C CA . LEU A 1 87 ? 13.021 -3.581 -22.416 1.00 87.81 87 LEU A CA 1
ATOM 661 C C . LEU A 1 87 ? 14.527 -3.804 -22.298 1.00 87.81 87 LEU A C 1
ATOM 663 O O . LEU A 1 87 ? 15.314 -2.924 -22.638 1.00 87.81 87 LEU A O 1
ATOM 667 N N . ASN A 1 88 ? 14.922 -5.006 -21.874 1.00 88.56 88 ASN A N 1
ATOM 668 C CA . ASN A 1 88 ? 16.319 -5.455 -21.772 1.00 88.56 88 ASN A CA 1
ATOM 669 C C . ASN A 1 88 ? 17.211 -4.612 -20.839 1.00 88.56 88 ASN A C 1
ATOM 671 O O . ASN A 1 88 ? 18.434 -4.727 -20.883 1.00 88.56 88 ASN A O 1
ATOM 675 N N . ILE A 1 89 ? 16.617 -3.786 -19.974 1.00 88.25 89 ILE A N 1
ATOM 676 C CA . ILE A 1 89 ? 17.339 -3.026 -18.951 1.00 88.25 89 ILE A CA 1
ATOM 677 C C . ILE A 1 89 ? 17.124 -3.714 -17.598 1.00 88.25 89 ILE A C 1
ATOM 679 O O . ILE A 1 89 ? 15.980 -4.028 -17.260 1.00 88.25 89 ILE A O 1
ATOM 683 N N . PRO A 1 90 ? 18.184 -3.971 -16.812 1.00 91.19 90 PRO A N 1
ATOM 684 C CA . PRO A 1 90 ? 18.035 -4.516 -15.471 1.00 91.19 90 PRO A CA 1
ATOM 685 C C . PRO A 1 90 ? 17.527 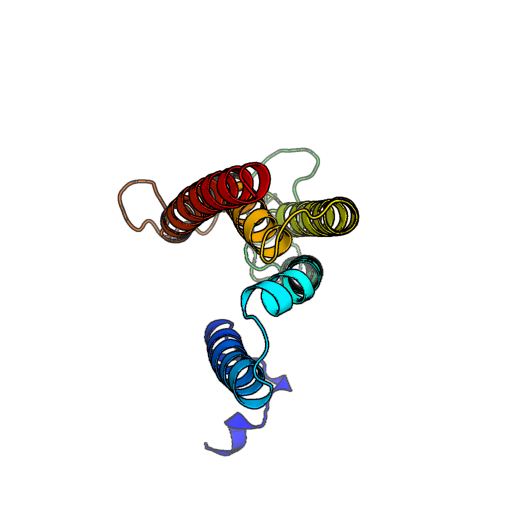-3.423 -14.527 1.00 91.19 90 PRO A C 1
ATOM 687 O O . PRO A 1 90 ? 18.169 -2.388 -14.343 1.00 91.19 90 PRO A O 1
ATOM 690 N N . LEU A 1 91 ? 16.350 -3.637 -13.939 1.00 89.56 91 LEU A N 1
ATOM 691 C CA . LEU A 1 91 ? 15.669 -2.654 -13.093 1.00 89.56 91 LEU A CA 1
ATOM 692 C C . LEU A 1 91 ? 15.505 -3.186 -11.671 1.00 89.56 91 LEU A C 1
ATOM 694 O O . LEU A 1 91 ? 15.370 -4.392 -11.442 1.00 89.56 91 LEU A O 1
ATOM 698 N N . HIS A 1 92 ? 15.445 -2.273 -10.701 1.00 90.75 92 HIS A N 1
ATOM 699 C CA . HIS A 1 92 ? 14.981 -2.624 -9.363 1.00 90.75 92 HIS A CA 1
ATOM 700 C C . HIS A 1 92 ? 13.511 -3.085 -9.418 1.00 90.75 92 HIS A C 1
ATOM 702 O O . HIS A 1 92 ? 12.655 -2.313 -9.863 1.00 90.75 92 HIS A O 1
ATOM 708 N N . PRO A 1 93 ? 13.174 -4.283 -8.903 1.00 90.06 93 PRO A N 1
ATOM 709 C CA . PRO A 1 93 ? 11.796 -4.763 -8.853 1.00 90.06 93 PRO A CA 1
ATOM 710 C C . PRO A 1 93 ? 11.041 -4.130 -7.672 1.00 90.06 93 PRO A C 1
ATOM 712 O O . PRO A 1 93 ? 10.641 -4.801 -6.718 1.00 90.06 93 PRO A O 1
ATOM 715 N N . THR A 1 94 ? 10.835 -2.810 -7.716 1.00 90.31 94 THR A N 1
ATOM 716 C CA . THR A 1 94 ? 10.139 -2.039 -6.670 1.00 90.31 94 THR A CA 1
ATOM 717 C C . THR A 1 94 ? 8.736 -2.559 -6.378 1.00 90.31 94 THR A C 1
ATOM 719 O O . THR A 1 94 ? 8.250 -2.427 -5.255 1.00 90.31 94 THR A O 1
ATOM 722 N N . GLN A 1 95 ? 8.094 -3.194 -7.359 1.00 91.00 95 GLN A N 1
ATOM 723 C CA . GLN A 1 95 ? 6.806 -3.862 -7.207 1.00 91.00 95 GLN A CA 1
ATOM 724 C C . GLN A 1 95 ? 6.894 -5.047 -6.240 1.00 91.00 95 GLN A C 1
ATOM 726 O O . GLN A 1 95 ? 6.047 -5.168 -5.358 1.00 91.00 95 GLN A O 1
ATOM 731 N N . LEU A 1 96 ? 7.938 -5.878 -6.354 1.00 92.00 96 LEU A N 1
ATOM 732 C CA . LEU A 1 96 ? 8.164 -7.012 -5.453 1.00 92.00 96 LEU A CA 1
ATOM 733 C C . LEU A 1 96 ? 8.547 -6.540 -4.052 1.00 92.00 96 LEU A C 1
ATOM 735 O O . LEU A 1 96 ? 8.065 -7.104 -3.073 1.00 92.00 96 LEU A O 1
ATOM 739 N N . TYR A 1 97 ? 9.330 -5.462 -3.939 1.00 93.12 97 TYR A N 1
ATOM 740 C CA . TYR A 1 97 ? 9.612 -4.850 -2.636 1.00 93.12 97 TYR A CA 1
ATOM 741 C C . TYR A 1 97 ? 8.327 -4.377 -1.953 1.00 93.12 97 TYR A C 1
ATOM 743 O O . TYR A 1 97 ? 8.135 -4.619 -0.765 1.00 93.12 97 TYR A O 1
ATOM 751 N N . HIS A 1 98 ? 7.427 -3.737 -2.709 1.00 92.38 98 HIS A N 1
ATOM 752 C CA . HIS A 1 98 ? 6.136 -3.265 -2.200 1.00 92.38 98 HIS A CA 1
ATOM 753 C C . HIS A 1 98 ? 5.223 -4.436 -1.825 1.00 92.38 98 HIS A C 1
ATOM 755 O O . HIS A 1 98 ? 4.633 -4.428 -0.752 1.00 92.38 98 HIS A O 1
ATOM 761 N N . CYS A 1 99 ? 5.184 -5.488 -2.647 1.00 94.38 99 CYS A N 1
ATOM 762 C CA . CYS A 1 99 ? 4.453 -6.721 -2.354 1.00 94.38 99 CYS A CA 1
ATOM 763 C C . CYS A 1 99 ? 4.930 -7.384 -1.055 1.00 94.38 99 CYS A C 1
ATOM 765 O O . CYS A 1 99 ? 4.120 -7.712 -0.183 1.00 94.38 99 CYS A O 1
ATOM 767 N N . LEU A 1 100 ? 6.245 -7.560 -0.908 1.00 95.31 100 LEU A N 1
ATOM 768 C CA . LEU A 1 100 ? 6.843 -8.166 0.276 1.00 95.31 100 LEU A CA 1
ATOM 769 C C . LEU A 1 100 ? 6.578 -7.315 1.520 1.00 95.31 100 LEU A C 1
ATOM 771 O O . LEU A 1 100 ? 6.118 -7.836 2.533 1.00 95.31 100 LEU A O 1
ATOM 775 N N . ALA A 1 101 ? 6.797 -6.003 1.433 1.00 95.06 101 ALA A N 1
ATOM 776 C CA . ALA A 1 101 ? 6.568 -5.091 2.546 1.00 95.06 101 ALA A CA 1
ATOM 777 C C . ALA A 1 101 ? 5.086 -5.054 2.968 1.00 95.06 101 ALA A C 1
ATOM 779 O O . ALA A 1 101 ? 4.791 -5.181 4.154 1.00 95.06 101 ALA A O 1
ATOM 780 N N . CYS A 1 102 ? 4.140 -5.011 2.024 1.00 95.06 102 CYS A N 1
ATOM 781 C CA . CYS A 1 102 ? 2.706 -5.116 2.317 1.00 95.06 102 CYS A CA 1
ATOM 782 C C . CYS A 1 102 ? 2.324 -6.460 2.960 1.00 95.06 102 CYS A C 1
ATOM 784 O O . CYS A 1 102 ? 1.485 -6.488 3.862 1.00 95.06 102 CYS A O 1
ATOM 786 N N . THR A 1 103 ? 2.961 -7.558 2.547 1.00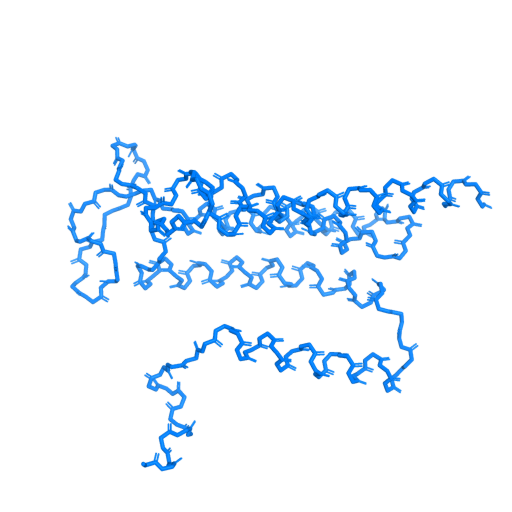 96.31 103 THR A N 1
ATOM 787 C CA . THR A 1 103 ? 2.754 -8.888 3.144 1.00 96.31 103 THR A CA 1
ATOM 788 C C . THR A 1 103 ? 3.272 -8.939 4.582 1.00 96.31 103 THR A C 1
ATOM 790 O O . THR A 1 103 ? 2.570 -9.408 5.477 1.00 96.31 103 THR A O 1
ATOM 793 N N . ILE A 1 104 ? 4.465 -8.391 4.839 1.00 96.44 104 ILE A N 1
ATOM 794 C CA . ILE A 1 104 ? 5.022 -8.263 6.193 1.00 96.44 104 ILE A CA 1
ATOM 795 C C . ILE A 1 104 ? 4.091 -7.418 7.065 1.00 96.44 104 ILE A C 1
ATOM 797 O O . ILE A 1 104 ? 3.730 -7.842 8.161 1.00 96.44 104 ILE A O 1
ATOM 801 N N . ILE A 1 105 ? 3.634 -6.267 6.560 1.00 96.00 105 ILE A N 1
ATOM 802 C CA . ILE A 1 105 ? 2.683 -5.398 7.264 1.00 96.00 105 ILE A CA 1
ATOM 803 C C . ILE A 1 105 ? 1.407 -6.167 7.607 1.00 96.00 105 ILE A C 1
ATOM 805 O O . ILE A 1 105 ? 0.954 -6.098 8.745 1.00 96.00 105 ILE A O 1
ATOM 809 N N . PHE A 1 106 ? 0.843 -6.937 6.674 1.00 96.62 106 PHE A N 1
ATOM 810 C CA . PHE A 1 106 ? -0.335 -7.762 6.941 1.00 96.62 106 PHE A CA 1
ATOM 811 C C . PHE A 1 106 ? -0.118 -8.706 8.133 1.00 96.62 106 PHE A C 1
ATOM 813 O O . PHE A 1 106 ? -0.912 -8.690 9.077 1.00 96.62 106 PHE A O 1
ATOM 820 N N . PHE A 1 107 ? 0.971 -9.478 8.139 1.00 96.50 107 PHE A N 1
ATOM 821 C CA . PHE A 1 107 ? 1.268 -10.391 9.246 1.00 96.50 107 PHE A CA 1
ATOM 822 C C . PHE A 1 107 ? 1.533 -9.648 10.561 1.00 96.50 107 PHE A C 1
ATOM 824 O O . PHE A 1 107 ? 0.994 -10.040 11.598 1.00 96.50 107 PHE A O 1
ATOM 831 N N . CYS A 1 108 ? 2.278 -8.539 10.529 1.00 95.56 108 CYS A N 1
ATOM 832 C CA . CYS A 1 108 ? 2.495 -7.687 11.699 1.00 95.56 108 CYS A CA 1
ATOM 833 C C . CYS A 1 108 ? 1.170 -7.183 12.287 1.00 95.56 108 CYS A C 1
ATOM 835 O O . CYS A 1 108 ? 0.965 -7.262 13.497 1.00 95.56 108 CYS A O 1
ATOM 837 N N . LEU A 1 109 ? 0.241 -6.723 11.445 1.00 94.69 109 LEU A N 1
ATOM 838 C CA . LEU A 1 109 ? -1.076 -6.261 11.884 1.00 94.69 109 LEU A CA 1
ATOM 839 C C . LEU A 1 109 ? -1.934 -7.401 12.434 1.00 94.69 109 LEU A C 1
ATOM 841 O O . LEU A 1 109 ? -2.646 -7.201 13.415 1.00 94.69 109 LEU A O 1
ATOM 845 N N . MET A 1 110 ? -1.855 -8.599 11.851 1.00 95.38 110 MET A N 1
ATOM 846 C CA . MET A 1 110 ? -2.565 -9.784 12.345 1.00 95.38 110 MET A CA 1
ATOM 847 C C . MET A 1 110 ? -2.068 -10.231 13.724 1.00 95.38 110 MET A C 1
ATOM 849 O O . MET A 1 110 ? -2.875 -10.624 14.568 1.00 95.38 110 MET A O 1
ATOM 853 N N . ILE A 1 111 ? -0.761 -10.134 13.980 1.00 94.50 111 ILE A N 1
ATOM 854 C CA . ILE A 1 111 ? -0.179 -10.388 15.305 1.00 94.50 111 ILE A CA 1
ATOM 855 C C . ILE A 1 111 ? -0.608 -9.287 16.278 1.00 94.50 111 ILE A C 1
ATOM 857 O O . ILE A 1 111 ? -1.137 -9.576 17.351 1.00 94.50 111 ILE A O 1
ATOM 861 N N . LEU A 1 112 ? -0.465 -8.020 15.879 1.00 92.31 112 LEU A N 1
ATOM 862 C CA . LEU A 1 112 ? -0.809 -6.873 16.716 1.00 92.31 112 LEU A CA 1
ATOM 863 C C . LEU A 1 112 ? -2.300 -6.829 17.070 1.00 92.31 112 LEU A C 1
ATOM 865 O O . LEU A 1 112 ? -2.665 -6.403 18.164 1.00 92.31 112 LEU A O 1
ATOM 869 N N . ARG A 1 113 ? -3.167 -7.341 16.188 1.00 91.31 113 ARG A N 1
ATOM 870 C CA . ARG A 1 113 ? -4.607 -7.475 16.430 1.00 91.31 113 ARG A CA 1
ATOM 871 C C . ARG A 1 113 ? -4.924 -8.284 17.684 1.00 91.31 113 ARG A C 1
ATOM 873 O O . ARG A 1 113 ? -5.915 -7.975 18.344 1.00 91.31 113 ARG A O 1
ATOM 880 N N . LYS A 1 114 ? -4.099 -9.283 18.021 1.00 89.19 114 LYS A N 1
ATOM 881 C CA . LYS A 1 114 ? -4.266 -10.110 19.229 1.00 89.19 114 LYS A CA 1
ATOM 882 C C . LYS A 1 114 ? -3.947 -9.346 20.517 1.00 89.19 114 LYS A C 1
ATOM 884 O O . LYS A 1 114 ? -4.471 -9.695 21.566 1.00 89.19 114 LYS A O 1
ATOM 889 N N . HIS A 1 115 ? -3.133 -8.295 20.427 1.00 87.31 115 HIS A N 1
ATOM 890 C CA . HIS A 1 115 ? -2.658 -7.496 21.560 1.00 87.31 115 HIS A CA 1
ATOM 891 C C . HIS A 1 115 ? -3.151 -6.042 21.505 1.00 87.31 115 HIS A C 1
ATOM 893 O O . HIS A 1 115 ? -2.529 -5.145 22.076 1.00 87.31 115 HIS A O 1
ATOM 899 N N . LYS A 1 116 ? -4.252 -5.780 20.790 1.00 85.69 116 LYS A N 1
ATOM 900 C CA . LYS A 1 116 ? -4.799 -4.426 20.672 1.00 85.69 116 LYS A CA 1
ATOM 901 C C . LYS A 1 116 ? -5.281 -3.916 22.035 1.00 85.69 116 LYS A C 1
ATOM 903 O O . LYS A 1 116 ? -5.936 -4.636 22.782 1.00 85.69 116 LYS A O 1
ATOM 908 N N . SER A 1 117 ? -4.990 -2.656 22.327 1.00 82.19 117 SER A N 1
ATOM 909 C CA . SER A 1 117 ? -5.345 -1.975 23.574 1.00 82.19 117 SER A CA 1
ATOM 910 C C . SER A 1 117 ? -6.476 -0.961 23.392 1.00 82.19 117 SER A C 1
ATOM 912 O O . SER A 1 117 ? -7.201 -0.699 24.344 1.00 82.19 117 SER A O 1
ATOM 914 N N . PHE A 1 118 ? -6.651 -0.393 22.192 1.00 88.44 118 PHE A N 1
ATOM 915 C CA . PHE A 1 118 ? -7.701 0.595 21.910 1.00 88.44 118 PHE A CA 1
ATOM 916 C C . PHE A 1 118 ? -8.231 0.506 20.469 1.00 88.44 118 PHE A C 1
ATOM 918 O O . PHE A 1 118 ? -7.570 -0.029 19.578 1.00 88.44 118 PHE A O 1
ATOM 925 N N . GLU A 1 119 ? -9.421 1.067 20.226 1.00 89.25 119 GLU A N 1
ATOM 926 C CA . GLU A 1 119 ? -10.007 1.147 18.881 1.00 89.25 119 GLU A CA 1
ATOM 927 C C . GLU A 1 119 ? -9.257 2.133 17.973 1.00 89.25 119 GLU A C 1
ATOM 929 O O . GLU A 1 119 ? -9.078 3.323 18.287 1.00 89.25 119 GLU A O 1
ATOM 934 N N . GLY A 1 120 ? -8.875 1.647 16.795 1.00 90.31 120 GLY A N 1
ATOM 935 C CA . GLY A 1 120 ? -8.117 2.384 15.792 1.00 90.31 120 GLY A CA 1
ATOM 936 C C . GLY A 1 120 ? -6.617 2.120 15.846 1.00 90.31 120 GLY A C 1
ATOM 937 O O . GLY A 1 120 ? -5.875 2.711 15.064 1.00 90.31 120 GLY A O 1
ATOM 938 N N . GLN A 1 121 ? -6.147 1.282 16.772 1.00 92.88 121 GLN A N 1
ATOM 939 C CA . GLN A 1 121 ? -4.725 0.985 16.911 1.00 92.88 121 GLN A CA 1
ATOM 940 C C . GLN A 1 121 ? -4.174 0.302 15.659 1.00 92.88 121 GLN A C 1
ATOM 942 O O . GLN A 1 121 ? -3.136 0.711 15.148 1.00 92.88 121 GLN A O 1
ATOM 947 N N . ILE A 1 122 ? -4.871 -0.707 15.138 1.00 94.25 122 ILE A N 1
ATOM 948 C CA . ILE A 1 122 ? -4.418 -1.486 13.978 1.00 94.25 122 ILE A CA 1
ATOM 949 C C . ILE A 1 122 ? -4.410 -0.596 12.736 1.00 94.25 122 ILE A C 1
ATOM 951 O O . ILE A 1 122 ? -3.447 -0.608 11.974 1.00 94.25 122 ILE A O 1
ATOM 955 N N . PHE A 1 123 ? -5.445 0.227 12.564 1.00 94.81 123 PHE A N 1
ATOM 956 C CA . PHE A 1 123 ? -5.522 1.183 11.465 1.00 94.81 123 PHE A CA 1
ATOM 957 C C . PHE A 1 123 ? -4.380 2.204 11.498 1.00 94.81 123 PHE A C 1
ATOM 959 O O . PHE A 1 123 ? -3.740 2.453 10.478 1.00 94.81 123 PHE A O 1
ATOM 966 N N . LEU A 1 124 ? -4.078 2.769 12.670 1.00 94.12 124 LEU A N 1
ATOM 967 C CA . LEU A 1 124 ? -2.980 3.725 12.810 1.00 94.12 124 LEU A CA 1
ATOM 968 C C . LEU A 1 124 ? -1.614 3.069 12.579 1.00 94.12 124 LEU A C 1
ATOM 970 O O . LEU A 1 124 ? -0.771 3.649 11.899 1.00 94.12 124 LEU A O 1
ATOM 974 N N . TRP A 1 125 ? -1.402 1.853 13.088 1.00 94.56 125 TRP A N 1
ATOM 975 C CA . TRP A 1 125 ? -0.177 1.093 12.831 1.00 94.56 125 TRP A CA 1
ATOM 976 C C . TRP A 1 125 ? -0.013 0.743 11.355 1.00 94.56 125 TRP A C 1
ATOM 978 O O . TRP A 1 125 ? 1.092 0.843 10.824 1.00 94.56 125 TRP A O 1
ATOM 988 N N . TYR A 1 126 ? -1.109 0.405 10.673 1.00 95.81 126 TYR A N 1
ATOM 989 C CA . TYR A 1 126 ? -1.111 0.228 9.227 1.00 95.81 126 TYR A CA 1
ATOM 990 C C . TYR A 1 126 ? -0.663 1.507 8.517 1.00 95.81 126 TYR A C 1
ATOM 992 O O . TYR A 1 126 ? 0.260 1.444 7.712 1.00 95.81 126 TYR A O 1
ATOM 1000 N N . LEU A 1 127 ? -1.255 2.665 8.837 1.00 94.19 127 LEU A N 1
ATOM 1001 C CA . LEU A 1 127 ? -0.873 3.946 8.230 1.00 94.19 127 LEU A CA 1
ATOM 1002 C C . LEU A 1 127 ? 0.604 4.278 8.464 1.00 94.19 127 LEU A C 1
ATOM 1004 O O . LEU A 1 127 ? 1.285 4.709 7.532 1.00 94.19 127 LEU A O 1
ATOM 1008 N N . LEU A 1 128 ? 1.103 4.036 9.676 1.00 95.06 128 LEU A N 1
ATOM 1009 C CA . LEU A 1 128 ? 2.492 4.284 10.049 1.00 95.06 128 LEU A CA 1
ATOM 1010 C C . LEU A 1 128 ? 3.447 3.390 9.249 1.00 95.06 128 LEU A C 1
ATOM 1012 O O . LEU A 1 128 ? 4.319 3.891 8.537 1.00 95.06 128 LEU A O 1
ATOM 1016 N N . MET A 1 129 ? 3.254 2.068 9.301 1.00 94.25 129 MET A N 1
ATOM 1017 C CA . MET A 1 129 ? 4.117 1.114 8.598 1.00 94.25 129 MET A CA 1
ATOM 1018 C C . MET A 1 129 ? 4.025 1.276 7.076 1.00 94.25 129 MET A C 1
ATOM 1020 O O . MET A 1 129 ? 5.045 1.259 6.386 1.00 94.25 129 MET A O 1
ATOM 1024 N N . HIS A 1 130 ? 2.815 1.493 6.548 1.00 93.19 130 HIS A N 1
ATOM 1025 C CA . HIS A 1 130 ? 2.581 1.718 5.124 1.00 93.19 130 HIS A CA 1
ATOM 1026 C C . HIS A 1 130 ? 3.273 3.001 4.627 1.00 93.19 130 HIS A C 1
ATOM 1028 O O . HIS A 1 130 ? 3.819 3.034 3.523 1.00 93.19 130 HIS A O 1
ATOM 1034 N N . SER A 1 131 ? 3.272 4.066 5.429 1.00 92.44 131 SER A N 1
ATOM 1035 C CA . SER A 1 131 ? 3.959 5.315 5.080 1.00 92.44 131 SER A CA 1
ATOM 1036 C C . SER A 1 131 ? 5.476 5.151 5.099 1.00 92.44 131 SER A C 1
ATOM 1038 O O . SER A 1 131 ? 6.159 5.618 4.186 1.00 92.44 131 SER A O 1
ATOM 1040 N N . LEU A 1 132 ? 6.003 4.417 6.083 1.00 93.31 132 LEU A N 1
ATOM 1041 C CA . LEU A 1 132 ? 7.431 4.131 6.178 1.00 93.31 132 LEU A CA 1
ATOM 1042 C C . LEU A 1 132 ? 7.933 3.330 4.969 1.00 93.31 132 LEU A C 1
ATOM 1044 O O . LEU A 1 132 ? 8.895 3.743 4.320 1.00 93.31 132 LEU A O 1
ATOM 1048 N N . GLN A 1 133 ? 7.250 2.236 4.600 1.00 93.25 133 GLN A N 1
ATOM 1049 C CA . GLN A 1 133 ? 7.629 1.469 3.403 1.00 93.25 133 GLN A CA 1
ATOM 1050 C C . GLN A 1 133 ? 7.580 2.330 2.136 1.00 93.25 133 GLN A C 1
ATOM 1052 O O . GLN A 1 133 ? 8.412 2.162 1.247 1.00 93.25 133 GLN A O 1
ATOM 1057 N N . ARG A 1 134 ? 6.626 3.270 2.041 1.00 89.31 134 ARG A N 1
ATOM 1058 C CA . ARG A 1 134 ? 6.470 4.126 0.864 1.00 89.31 134 ARG A CA 1
ATOM 1059 C C . ARG A 1 134 ? 7.659 5.049 0.705 1.00 89.31 134 ARG A C 1
ATOM 1061 O O . ARG A 1 134 ? 8.205 5.121 -0.389 1.00 89.31 134 ARG A O 1
ATOM 1068 N N . ILE A 1 135 ? 8.095 5.683 1.789 1.00 89.25 135 ILE A N 1
ATOM 1069 C CA . ILE A 1 135 ? 9.275 6.551 1.783 1.00 89.25 135 ILE A CA 1
ATOM 1070 C C . ILE A 1 135 ? 10.521 5.764 1.355 1.00 89.25 135 ILE A C 1
ATOM 1072 O O . ILE A 1 135 ? 11.287 6.248 0.523 1.00 89.25 135 ILE A O 1
ATOM 1076 N N . ILE A 1 136 ? 10.699 4.541 1.870 1.00 90.12 136 ILE A N 1
ATOM 1077 C CA . ILE A 1 136 ? 11.846 3.683 1.539 1.00 90.12 136 ILE A CA 1
ATOM 1078 C C . ILE A 1 136 ? 11.823 3.279 0.059 1.00 90.12 136 ILE A C 1
ATOM 1080 O O . ILE A 1 136 ? 12.809 3.484 -0.647 1.00 90.12 136 ILE A O 1
ATOM 1084 N N . ILE A 1 137 ? 10.704 2.734 -0.425 1.00 87.94 137 ILE A N 1
ATOM 1085 C CA . ILE A 1 137 ? 10.586 2.196 -1.790 1.00 87.94 137 ILE A CA 1
ATOM 1086 C C . ILE A 1 137 ? 10.660 3.308 -2.842 1.00 87.94 137 ILE A C 1
ATOM 1088 O O . ILE A 1 137 ? 11.247 3.102 -3.904 1.00 87.94 137 ILE A O 1
ATOM 1092 N N . GLU A 1 138 ? 10.146 4.507 -2.548 1.00 85.69 138 GLU A N 1
ATOM 1093 C CA . GLU A 1 138 ? 10.196 5.637 -3.484 1.00 85.69 138 GLU A CA 1
ATOM 1094 C C . GLU A 1 138 ? 11.639 6.054 -3.826 1.00 85.69 138 GLU A C 1
ATOM 1096 O O . GLU A 1 138 ? 11.890 6.528 -4.930 1.00 85.69 138 GLU A O 1
ATOM 1101 N N . ARG A 1 139 ? 12.623 5.811 -2.941 1.00 83.62 139 ARG A N 1
ATOM 1102 C CA . ARG A 1 139 ? 14.046 6.089 -3.239 1.00 83.62 139 ARG A CA 1
ATOM 1103 C C . ARG A 1 139 ? 14.571 5.277 -4.427 1.00 83.62 139 ARG A C 1
ATOM 1105 O O . ARG A 1 139 ? 15.449 5.747 -5.159 1.00 83.62 139 ARG A O 1
ATOM 1112 N N . PHE A 1 140 ? 14.017 4.080 -4.611 1.00 83.75 140 PHE A N 1
ATOM 1113 C CA . PHE A 1 140 ? 14.390 3.135 -5.659 1.00 83.75 140 PHE A CA 1
ATOM 1114 C C . PHE A 1 140 ? 13.555 3.289 -6.935 1.00 83.75 140 PHE A C 1
ATOM 1116 O O . PHE A 1 140 ? 13.895 2.660 -7.934 1.00 83.75 140 PHE A O 1
ATOM 1123 N N . ARG A 1 141 ? 12.484 4.100 -6.940 1.00 79.56 141 ARG A N 1
ATOM 1124 C CA . ARG A 1 141 ? 11.632 4.289 -8.127 1.00 79.56 141 ARG A 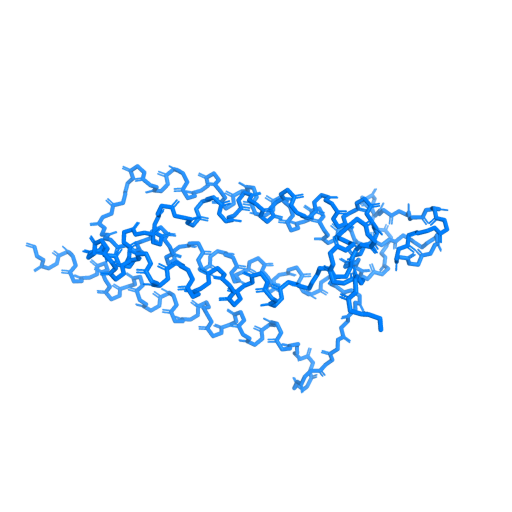CA 1
ATOM 1125 C C . ARG A 1 141 ? 12.346 5.063 -9.231 1.00 79.56 141 ARG A C 1
ATOM 1127 O O . ARG A 1 141 ? 13.030 6.045 -8.949 1.00 79.56 141 ARG A O 1
ATOM 1134 N N . GLY A 1 142 ? 12.174 4.609 -10.474 1.00 65.38 142 GLY A N 1
ATOM 1135 C CA . GLY A 1 142 ? 12.712 5.265 -11.670 1.00 65.38 142 GLY A CA 1
ATOM 1136 C C . GLY A 1 142 ? 11.834 6.413 -12.173 1.00 65.38 142 GLY A C 1
ATOM 1137 O O . GLY A 1 142 ? 12.354 7.409 -12.663 1.00 65.38 142 GLY A O 1
ATOM 1138 N N . ASP A 1 143 ? 10.518 6.308 -11.976 1.00 63.81 143 ASP A N 1
ATOM 1139 C CA . ASP A 1 143 ? 9.493 7.205 -12.544 1.00 63.81 143 ASP A CA 1
ATOM 1140 C C . ASP A 1 143 ? 9.199 8.413 -11.629 1.00 63.81 143 ASP A C 1
ATOM 1142 O O . ASP A 1 143 ? 8.076 8.640 -11.167 1.00 63.81 143 ASP A O 1
ATOM 1146 N N . LEU A 1 144 ? 10.244 9.162 -11.276 1.00 62.12 144 LEU A N 1
ATOM 1147 C CA . LEU A 1 144 ? 10.136 10.296 -10.359 1.00 62.12 144 LEU A CA 1
ATOM 1148 C C . LEU A 1 144 ? 9.640 11.542 -11.104 1.00 62.12 144 LEU A C 1
ATOM 1150 O O . LEU A 1 144 ? 10.373 12.128 -11.894 1.00 62.12 144 LEU A O 1
ATOM 1154 N N . TYR A 1 145 ? 8.423 11.989 -10.788 1.00 60.22 145 TYR A N 1
ATOM 1155 C CA . TYR A 1 145 ? 7.980 13.353 -11.080 1.00 60.22 145 TYR A CA 1
ATOM 1156 C C . TYR A 1 145 ? 8.273 14.228 -9.852 1.00 60.22 145 TYR A C 1
ATOM 1158 O O . TYR A 1 145 ? 7.648 14.026 -8.802 1.00 60.22 145 TYR A O 1
ATOM 1166 N N . PRO A 1 146 ? 9.249 15.149 -9.926 1.00 59.47 146 PRO A N 1
ATOM 1167 C CA . PRO A 1 146 ? 9.565 16.030 -8.810 1.00 59.47 146 PRO A CA 1
ATOM 1168 C C . PRO A 1 146 ? 8.384 16.967 -8.530 1.00 59.47 146 PRO A C 1
ATOM 1170 O O . PRO A 1 146 ? 7.776 17.502 -9.454 1.00 59.47 146 PRO A O 1
ATOM 1173 N N . PHE A 1 147 ? 8.040 17.136 -7.249 1.00 61.41 147 PHE A N 1
ATOM 1174 C CA . PHE A 1 147 ? 6.949 18.017 -6.817 1.00 61.41 147 PHE A CA 1
ATOM 1175 C C . PHE A 1 147 ? 7.500 19.278 -6.147 1.00 61.41 147 PHE A C 1
ATOM 1177 O O . PHE A 1 147 ? 7.212 20.384 -6.589 1.00 61.41 147 PHE A O 1
ATOM 1184 N N . ILE A 1 148 ? 8.333 19.114 -5.112 1.00 55.16 148 ILE A N 1
ATOM 1185 C CA . ILE A 1 148 ? 9.018 20.214 -4.416 1.00 55.16 148 ILE A CA 1
ATOM 1186 C C . ILE A 1 148 ? 10.473 19.792 -4.182 1.00 55.16 148 ILE A C 1
ATOM 1188 O O . ILE A 1 148 ? 10.753 18.879 -3.401 1.00 55.16 148 ILE A O 1
ATOM 1192 N N . GLY A 1 149 ? 11.413 20.443 -4.870 1.00 68.31 149 GLY A N 1
ATOM 1193 C CA . GLY A 1 149 ? 12.832 20.079 -4.820 1.00 68.31 149 GLY A CA 1
ATOM 1194 C C . GLY A 1 149 ? 13.082 18.636 -5.281 1.00 68.31 149 GLY A C 1
ATOM 1195 O O . GLY A 1 149 ? 12.551 18.203 -6.301 1.00 68.31 149 GLY A O 1
ATOM 1196 N N . GLN A 1 150 ? 13.881 17.879 -4.519 1.00 64.12 150 GLN A N 1
ATOM 1197 C CA . GLN A 1 150 ? 14.161 16.455 -4.782 1.00 64.12 150 GLN A CA 1
ATOM 1198 C C . GLN A 1 150 ? 13.092 15.496 -4.215 1.00 64.12 150 GLN A C 1
ATOM 1200 O O . GLN A 1 150 ? 13.207 14.283 -4.395 1.00 64.12 150 GLN A O 1
ATOM 1205 N N . MET A 1 151 ? 12.067 16.006 -3.520 1.00 66.81 151 M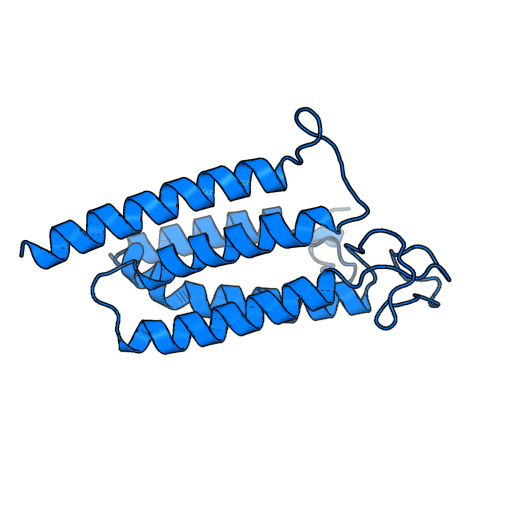ET A N 1
ATOM 1206 C CA . MET A 1 151 ? 11.015 15.182 -2.918 1.00 66.81 151 MET A CA 1
ATOM 1207 C C . MET A 1 151 ? 9.820 15.008 -3.859 1.00 66.81 151 MET A C 1
ATOM 1209 O O . MET A 1 151 ? 9.329 15.952 -4.487 1.00 66.81 151 MET A O 1
ATOM 1213 N N . THR A 1 152 ? 9.302 13.782 -3.914 1.00 79.50 152 THR A N 1
ATOM 1214 C CA . THR A 1 152 ? 8.057 13.480 -4.632 1.00 79.50 152 THR A CA 1
ATOM 1215 C C . THR A 1 152 ? 6.832 13.839 -3.796 1.00 79.50 152 THR A C 1
ATOM 1217 O O . THR A 1 152 ? 6.857 13.781 -2.563 1.00 79.50 152 THR A O 1
ATOM 1220 N N . ALA A 1 153 ? 5.708 14.128 -4.461 1.00 78.38 153 ALA A N 1
ATOM 1221 C CA . ALA A 1 153 ? 4.422 14.331 -3.786 1.00 78.38 153 ALA A CA 1
ATOM 1222 C C . ALA A 1 153 ? 4.057 13.131 -2.888 1.00 78.38 153 ALA A C 1
ATOM 1224 O O . ALA A 1 153 ? 3.592 13.301 -1.762 1.00 78.38 153 ALA A O 1
ATOM 1225 N N . THR A 1 154 ? 4.348 11.910 -3.349 1.00 80.50 154 THR A N 1
ATOM 1226 C CA . THR A 1 154 ? 4.127 10.667 -2.597 1.00 80.50 154 THR A CA 1
ATOM 1227 C C . THR A 1 154 ? 4.929 10.624 -1.296 1.00 80.50 154 THR A C 1
ATOM 1229 O O . THR A 1 154 ? 4.391 10.207 -0.269 1.00 80.50 154 THR A O 1
ATOM 1232 N N . GLN A 1 155 ? 6.195 11.058 -1.309 1.00 84.06 155 GLN A N 1
ATOM 1233 C CA . GLN A 1 155 ? 7.028 11.129 -0.103 1.00 84.06 155 GLN A CA 1
ATOM 1234 C C . GLN A 1 155 ? 6.490 12.149 0.892 1.00 84.06 155 GLN A C 1
ATOM 1236 O O . GLN A 1 155 ? 6.397 11.836 2.076 1.00 84.06 155 GLN A O 1
ATOM 1241 N N . PHE A 1 156 ? 6.096 13.333 0.419 1.00 85.88 156 PHE A N 1
ATOM 1242 C CA . PHE A 1 156 ? 5.543 14.373 1.284 1.00 85.88 156 PHE A CA 1
ATOM 1243 C C . PHE A 1 156 ? 4.248 13.913 1.966 1.00 85.88 156 PHE A C 1
ATOM 1245 O O . PHE A 1 156 ? 4.138 13.963 3.190 1.00 85.88 156 PHE A O 1
ATOM 1252 N N . ILE A 1 157 ? 3.301 13.374 1.192 1.00 87.12 157 ILE A N 1
ATOM 1253 C CA . ILE A 1 157 ? 2.038 12.845 1.727 1.00 87.12 157 ILE A CA 1
ATOM 1254 C C . ILE A 1 157 ? 2.310 11.709 2.722 1.00 87.12 157 ILE A C 1
ATOM 1256 O O . ILE A 1 157 ? 1.729 11.683 3.806 1.00 87.12 157 ILE A O 1
ATOM 1260 N N . SER A 1 158 ? 3.228 10.797 2.391 1.00 87.62 158 SER A N 1
ATOM 1261 C CA . SER A 1 158 ? 3.599 9.698 3.291 1.00 87.62 158 SER A CA 1
ATOM 1262 C C . SER A 1 158 ? 4.218 10.217 4.590 1.00 87.62 158 SER A C 1
ATOM 1264 O O . SER A 1 158 ? 3.913 9.693 5.654 1.00 87.62 158 SER A O 1
ATOM 1266 N N . LEU A 1 159 ? 5.035 11.272 4.543 1.00 90.44 159 LEU A N 1
ATOM 1267 C CA . LEU A 1 159 ? 5.628 11.877 5.736 1.00 90.44 159 LEU A CA 1
ATOM 1268 C C . LEU A 1 159 ? 4.561 12.487 6.656 1.00 90.44 159 LEU A C 1
ATOM 1270 O O . LEU A 1 159 ? 4.583 12.257 7.864 1.00 90.44 159 LEU A O 1
ATOM 1274 N N . VAL A 1 160 ? 3.591 13.211 6.091 1.00 92.25 160 VAL A N 1
ATOM 1275 C CA . VAL A 1 160 ? 2.474 13.784 6.860 1.00 92.25 160 VAL A CA 1
ATOM 1276 C C . VAL A 1 160 ? 1.650 12.680 7.528 1.00 92.25 160 VAL A C 1
ATOM 1278 O O . VAL A 1 160 ? 1.338 12.767 8.719 1.00 92.25 160 VAL A O 1
ATOM 1281 N N . ILE A 1 161 ? 1.334 11.606 6.799 1.00 91.62 161 ILE A N 1
ATOM 1282 C CA . ILE A 1 161 ? 0.592 10.460 7.347 1.00 91.62 161 ILE A CA 1
ATOM 1283 C C . ILE A 1 161 ? 1.409 9.746 8.435 1.00 91.62 161 ILE A C 1
ATOM 1285 O O . ILE A 1 161 ? 0.861 9.378 9.475 1.00 91.62 161 ILE A O 1
ATOM 1289 N N . LEU A 1 162 ? 2.720 9.586 8.243 1.00 92.69 162 LEU A N 1
ATOM 1290 C CA . LEU A 1 162 ? 3.619 8.977 9.225 1.00 92.69 162 LEU A CA 1
ATOM 1291 C C . LEU A 1 162 ? 3.609 9.750 10.553 1.00 92.69 162 LEU A C 1
ATOM 1293 O O . LEU A 1 162 ? 3.406 9.158 11.611 1.00 92.69 162 LEU A O 1
ATOM 1297 N N . LEU A 1 163 ? 3.776 11.075 10.500 1.00 93.44 163 LEU A N 1
ATOM 1298 C CA . LEU A 1 163 ? 3.814 11.922 11.696 1.00 93.44 163 LEU A CA 1
ATOM 1299 C C . LEU A 1 163 ? 2.461 11.951 12.411 1.00 93.44 163 LEU A C 1
ATOM 1301 O O . LEU A 1 163 ? 2.386 11.737 13.621 1.00 93.44 163 LEU A O 1
ATOM 1305 N N . THR A 1 164 ? 1.377 12.163 11.664 1.00 92.44 164 THR A N 1
ATOM 1306 C CA . THR A 1 164 ? 0.025 12.234 12.238 1.00 92.44 164 THR A CA 1
ATOM 1307 C C . THR A 1 164 ? -0.410 10.904 12.855 1.00 92.44 164 THR A C 1
ATOM 1309 O O . THR A 1 164 ? -0.966 10.897 13.955 1.00 92.44 164 THR A O 1
ATOM 1312 N N . SER A 1 165 ? -0.117 9.772 12.206 1.00 91.19 165 SER A N 1
ATOM 1313 C CA . SER A 1 165 ? -0.408 8.443 12.759 1.00 91.19 165 SER A CA 1
ATOM 1314 C C . SER A 1 165 ? 0.416 8.145 14.014 1.00 91.19 165 SER A C 1
ATOM 1316 O O . SER A 1 165 ? -0.154 7.695 15.008 1.00 91.19 165 SER A O 1
ATOM 1318 N N . GLY A 1 166 ? 1.714 8.471 14.022 1.00 91.06 166 GLY A N 1
ATOM 1319 C CA . GLY A 1 166 ? 2.582 8.315 15.193 1.00 91.06 166 GLY A CA 1
ATOM 1320 C C . GLY A 1 166 ? 2.099 9.118 16.403 1.00 91.06 166 GLY A C 1
ATOM 1321 O O . GLY A 1 166 ? 1.931 8.560 17.489 1.00 91.06 166 GLY A O 1
ATOM 1322 N N . ILE A 1 167 ? 1.780 10.403 16.207 1.00 92.12 167 ILE A N 1
ATOM 1323 C CA . ILE A 1 167 ? 1.239 11.271 17.267 1.00 92.12 167 ILE A CA 1
ATOM 1324 C C . ILE A 1 167 ? -0.079 10.699 17.809 1.00 92.12 167 ILE A C 1
ATOM 1326 O O . ILE A 1 167 ? -0.257 10.587 19.022 1.00 92.12 167 ILE A O 1
ATOM 1330 N N . MET A 1 168 ? -0.994 10.276 16.930 1.00 91.44 168 MET A N 1
ATOM 1331 C CA . MET A 1 168 ? -2.279 9.707 17.349 1.00 91.44 168 MET A CA 1
ATOM 1332 C C . MET A 1 168 ? -2.135 8.404 18.145 1.00 91.44 168 MET A C 1
ATOM 1334 O O . MET A 1 168 ? -2.888 8.203 19.101 1.00 91.44 168 MET A O 1
ATOM 1338 N N . ILE A 1 169 ? -1.179 7.536 17.793 1.00 91.31 169 ILE A N 1
ATOM 1339 C CA . ILE A 1 169 ? -0.900 6.308 18.555 1.00 91.31 169 ILE A CA 1
ATOM 1340 C C . ILE A 1 169 ? -0.449 6.663 19.971 1.00 91.31 169 ILE A C 1
ATOM 1342 O O . ILE A 1 169 ? -0.982 6.102 20.929 1.00 91.31 169 ILE A O 1
ATOM 1346 N N . ILE A 1 170 ? 0.481 7.611 20.117 1.00 91.00 170 ILE A N 1
ATOM 1347 C CA . ILE A 1 170 ? 1.000 8.031 21.427 1.00 91.00 170 ILE A CA 1
ATOM 1348 C C . ILE A 1 170 ? -0.131 8.608 22.286 1.00 91.00 170 ILE A C 1
ATOM 1350 O O . ILE A 1 170 ? -0.366 8.128 23.395 1.00 91.00 170 ILE A O 1
ATOM 1354 N N . LEU A 1 171 ? -0.893 9.571 21.754 1.00 90.50 171 LEU A N 1
ATOM 1355 C CA . LEU A 1 171 ? -1.986 10.224 22.484 1.00 90.50 171 LEU A CA 1
ATOM 1356 C C . LEU A 1 171 ? -3.056 9.228 22.953 1.00 90.50 171 LEU A C 1
ATOM 1358 O O . LEU A 1 171 ? -3.501 9.283 24.103 1.00 90.50 171 LEU A O 1
ATOM 1362 N N . LYS A 1 172 ? -3.465 8.295 22.082 1.00 87.94 172 LYS A N 1
ATOM 1363 C CA . LYS A 1 172 ? -4.470 7.280 22.430 1.00 87.94 172 LYS A CA 1
ATOM 1364 C C . LYS A 1 172 ? -3.939 6.242 23.415 1.00 87.94 172 LYS A C 1
ATOM 1366 O O . LYS A 1 172 ? -4.685 5.830 24.300 1.00 87.94 172 LYS A O 1
ATOM 1371 N N . THR A 1 173 ? -2.665 5.864 23.311 1.00 86.50 173 THR A N 1
ATOM 1372 C CA . THR A 1 173 ? -2.040 4.914 24.244 1.00 86.50 173 THR A CA 1
ATOM 1373 C C . THR A 1 173 ? -1.954 5.502 25.652 1.00 86.50 173 THR A C 1
ATOM 1375 O O . THR A 1 173 ? -2.334 4.836 26.613 1.00 86.50 173 THR A O 1
ATOM 1378 N N . THR A 1 174 ? -1.529 6.763 25.788 1.00 81.81 174 THR A N 1
ATOM 1379 C CA . THR A 1 174 ? -1.445 7.446 27.091 1.00 81.81 174 THR A CA 1
ATOM 1380 C C . THR A 1 174 ? -2.824 7.632 27.722 1.00 81.81 174 THR A C 1
ATOM 1382 O O . THR A 1 174 ? -3.006 7.353 28.903 1.00 81.81 174 THR A O 1
ATOM 1385 N N . LYS A 1 175 ? -3.833 8.021 26.931 1.00 78.44 175 LYS A N 1
ATOM 1386 C CA . LYS A 1 175 ? -5.212 8.161 27.425 1.00 78.44 175 LYS A CA 1
ATOM 1387 C C . LYS A 1 175 ? -5.812 6.834 27.900 1.00 78.44 175 LYS A C 1
ATOM 1389 O O . LYS A 1 175 ? -6.629 6.844 28.812 1.00 78.44 175 LYS A O 1
ATOM 1394 N N . ASN A 1 176 ? -5.421 5.717 27.287 1.00 78.56 176 ASN A N 1
ATOM 1395 C CA . ASN A 1 176 ? -5.885 4.389 27.681 1.00 78.56 176 ASN A CA 1
ATOM 1396 C C . ASN A 1 176 ? -5.197 3.865 28.948 1.00 78.56 176 ASN A C 1
ATOM 1398 O O . ASN A 1 176 ? -5.823 3.140 29.700 1.00 78.56 176 ASN A O 1
ATOM 1402 N N . LYS A 1 177 ? -3.931 4.233 29.194 1.00 70.69 177 LYS A N 1
ATOM 1403 C CA . LYS A 1 177 ? -3.226 3.892 30.444 1.00 70.69 177 LYS A CA 1
ATOM 1404 C C . LYS A 1 177 ? -3.729 4.678 31.659 1.00 70.69 177 LYS A C 1
ATOM 1406 O O . LYS A 1 177 ? -3.561 4.218 32.779 1.00 70.69 177 LYS A O 1
ATOM 1411 N N . ASN A 1 178 ? -4.301 5.859 31.430 1.00 59.91 178 ASN A N 1
ATOM 1412 C CA . ASN A 1 178 ? -4.828 6.740 32.476 1.00 59.91 178 ASN A CA 1
ATOM 1413 C C . ASN A 1 178 ? -6.321 6.497 32.787 1.00 59.91 178 ASN A C 1
ATOM 1415 O O . ASN A 1 178 ? -6.913 7.275 33.533 1.00 59.91 178 ASN A O 1
ATOM 1419 N N . LYS A 1 179 ? -6.940 5.485 32.170 1.00 54.62 179 LYS A N 1
ATOM 1420 C CA . LYS A 1 179 ? -8.298 5.007 32.455 1.00 54.62 179 LYS A CA 1
ATOM 1421 C C . LYS A 1 179 ? -8.219 3.659 33.150 1.00 54.62 179 LYS A C 1
ATOM 1423 O O . LYS A 1 179 ? -9.113 3.416 33.982 1.00 54.62 179 LYS A O 1
#

Secondary structure (DSSP, 8-state):
-GGGGG-GGG----HHHHHHHHHHHHHHHHHHTT--HHHHHHHHHHHHHHHHHHHHHHHHHHT-S-B-B---TT-EEB--TT-SSPBT-EE--HHHHHHHHHHHHHHHHHHHHHT--STTHHHHHHHHHHHHHHHHHHTTBS---EEETTEEHHHHHHHHHHHHHHHHHHHHHHHHHT-

Radius of gyration: 19.07 Å; chains: 1; bounding box: 50×31×60 Å